Protein AF-A0A0C3A411-F1 (afdb_monomer)

Sequence (64 aa):
MARRLLYLTGDKNRDTLPNILTSAGIVLDALHVYATHGSPSFPHGLENAIENVQAGKWHVELFN

Radius of gyration: 20.83 Å; Cα contacts (8 Å, |Δi|>4): 48; chains: 1; bounding box: 39×17×59 Å

Mean predicted aligned error: 7.47 Å

Nearest PDB structures (foldseek):
  6th8-assembly1_A  TM=5.498E-01  e=7.860E-01  Thermus thermophilus
  2x5d-assembly1_B  TM=3.861E-01  e=2.051E+00  Pseudomonas aeruginosa PAO1
  2x5d-assembly1_C  TM=3.999E-01  e=2.697E+00  Pseudomonas aeruginosa PAO1
  7eru-assembly1_A-2  TM=5.613E-01  e=5.730E+00  Photobacterium phosphoreum

Organism: NCBI:txid1036808

Structure (mmCIF, N/CA/C/O backbone):
data_AF-A0A0C3A411-F1
#
_entry.id   AF-A0A0C3A411-F1
#
loop_
_atom_site.group_PDB
_atom_site.id
_atom_site.type_symbol
_atom_site.label_atom_id
_atom_site.label_alt_id
_atom_site.label_comp_id
_atom_site.label_asym_id
_atom_site.label_entity_id
_atom_site.label_seq_id
_atom_site.pdbx_PDB_ins_code
_atom_site.Cartn_x
_atom_site.Cartn_y
_atom_site.Cartn_z
_atom_site.occupancy
_atom_site.B_iso_or_equiv
_atom_site.auth_seq_id
_atom_site.auth_comp_id
_atom_site.auth_asym_id
_atom_site.auth_atom_id
_atom_site.pdbx_PDB_model_num
ATOM 1 N N . MET A 1 1 ? -17.329 0.126 28.655 1.00 64.12 1 MET A N 1
ATOM 2 C CA . MET A 1 1 ? -16.248 0.967 28.092 1.00 64.12 1 MET A CA 1
ATOM 3 C C . MET A 1 1 ? -15.961 0.491 26.678 1.00 64.12 1 MET A C 1
ATOM 5 O O . MET A 1 1 ? -15.911 -0.717 26.485 1.00 64.12 1 MET A O 1
ATOM 9 N N . ALA A 1 2 ? -15.824 1.395 25.705 1.00 72.44 2 ALA A N 1
ATOM 10 C CA . ALA A 1 2 ? -15.454 1.016 24.340 1.00 72.44 2 ALA A CA 1
ATOM 11 C C . ALA A 1 2 ? -14.010 0.491 24.311 1.00 72.44 2 ALA A C 1
ATOM 13 O O . ALA A 1 2 ? -13.129 1.068 24.955 1.00 72.44 2 ALA A O 1
ATOM 14 N N . ARG A 1 3 ? -13.770 -0.614 23.599 1.00 87.62 3 ARG A N 1
ATOM 15 C CA . ARG A 1 3 ? -12.437 -1.217 23.485 1.00 87.62 3 ARG A CA 1
ATOM 16 C C . ARG A 1 3 ? -11.666 -0.453 22.410 1.00 87.62 3 ARG A C 1
ATOM 18 O O . ARG A 1 3 ? -12.144 -0.352 21.284 1.00 87.62 3 ARG A O 1
ATOM 25 N N . ARG A 1 4 ? -10.514 0.117 22.771 1.00 93.50 4 ARG A N 1
ATOM 26 C CA . ARG A 1 4 ? -9.628 0.810 21.827 1.00 93.50 4 ARG A CA 1
ATOM 27 C C . ARG A 1 4 ? -8.552 -0.138 21.322 1.00 93.50 4 ARG A C 1
ATOM 29 O O . ARG A 1 4 ? -8.023 -0.930 22.105 1.00 93.50 4 ARG A O 1
ATOM 36 N N . LEU A 1 5 ? -8.239 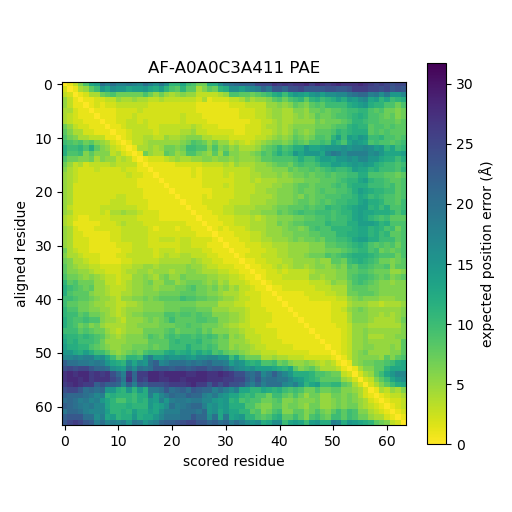-0.042 20.038 1.00 95.19 5 LEU A N 1
ATOM 37 C CA . LEU A 1 5 ? -7.191 -0.809 19.382 1.00 95.19 5 LEU A CA 1
ATOM 38 C C . LEU A 1 5 ? -6.249 0.151 18.657 1.00 95.19 5 LEU A C 1
ATOM 40 O O . LEU A 1 5 ? -6.681 0.906 17.788 1.00 95.19 5 LEU A O 1
ATOM 44 N N . LEU A 1 6 ? -4.961 0.087 18.995 1.00 96.06 6 LEU A N 1
ATOM 45 C CA . LEU A 1 6 ? -3.921 0.727 18.199 1.00 96.06 6 LEU A CA 1
ATOM 46 C C . LEU A 1 6 ? -3.801 -0.025 16.872 1.00 96.06 6 LEU A C 1
ATOM 48 O O . LEU A 1 6 ? -3.540 -1.230 16.855 1.00 96.06 6 LEU A O 1
ATOM 52 N N . TYR A 1 7 ? -3.998 0.687 15.772 1.00 94.75 7 TYR A N 1
ATOM 53 C CA . TYR A 1 7 ? -4.067 0.116 14.440 1.00 94.75 7 TYR A CA 1
ATOM 54 C C . TYR A 1 7 ? -2.915 0.631 13.575 1.00 94.75 7 TYR A C 1
ATOM 56 O O . TYR A 1 7 ? -2.963 1.726 13.018 1.00 94.75 7 TYR A O 1
ATOM 64 N N . LEU A 1 8 ? -1.849 -0.164 13.489 1.00 95.31 8 LEU A N 1
ATOM 65 C CA . LEU A 1 8 ? -0.688 0.155 12.661 1.00 95.31 8 LEU A CA 1
ATOM 66 C C . LEU A 1 8 ? -1.025 -0.125 11.194 1.00 95.31 8 LEU A C 1
ATOM 68 O O . LEU A 1 8 ? -1.351 -1.256 10.836 1.00 95.31 8 LEU A O 1
ATOM 72 N N . THR A 1 9 ? -0.957 0.901 10.355 1.00 94.06 9 THR A N 1
ATOM 73 C CA . THR A 1 9 ? -1.423 0.849 8.967 1.00 94.06 9 THR A CA 1
ATOM 74 C C . THR A 1 9 ? -0.389 1.424 8.003 1.00 94.06 9 THR A C 1
ATOM 76 O O . THR A 1 9 ? 0.532 2.132 8.407 1.00 94.06 9 THR A O 1
ATOM 79 N N . GLY A 1 10 ? -0.554 1.131 6.718 1.00 93.56 10 GLY A N 1
ATOM 80 C CA . GLY A 1 10 ? 0.156 1.808 5.639 1.00 93.56 10 GLY A CA 1
ATOM 81 C C . GLY A 1 10 ? -0.770 2.189 4.491 1.00 93.56 10 GLY A C 1
ATOM 82 O O . GLY A 1 10 ? -1.992 2.073 4.608 1.00 93.56 10 GLY A O 1
ATOM 83 N N . ASP A 1 11 ? -0.192 2.607 3.371 1.00 91.06 11 ASP A N 1
ATOM 84 C CA . ASP A 1 11 ? -0.911 3.059 2.169 1.00 91.06 11 ASP A CA 1
ATOM 85 C C . ASP A 1 11 ? -1.657 1.942 1.411 1.00 91.06 11 ASP A C 1
ATOM 87 O O . ASP A 1 11 ? -2.512 2.216 0.573 1.00 91.06 11 ASP A O 1
ATOM 91 N N . LYS A 1 12 ? -1.357 0.672 1.707 1.00 85.31 12 LYS A N 1
ATOM 92 C CA . LYS A 1 12 ? -2.040 -0.503 1.131 1.00 85.31 12 LYS A CA 1
ATOM 93 C C . LYS A 1 12 ? -3.190 -1.027 1.977 1.00 85.31 12 LYS A C 1
ATOM 95 O O . LYS A 1 12 ? -3.677 -2.135 1.742 1.00 85.31 12 LYS A O 1
ATOM 100 N N . ASN A 1 13 ? -3.634 -0.251 2.953 1.00 80.31 13 ASN A N 1
ATOM 101 C CA . ASN A 1 13 ? -4.739 -0.678 3.779 1.00 80.31 13 ASN A CA 1
ATOM 102 C C . ASN A 1 13 ? -6.076 -0.626 3.026 1.00 80.31 13 ASN A C 1
ATOM 104 O O . ASN A 1 13 ? -6.382 0.354 2.354 1.00 80.31 13 ASN A O 1
ATOM 108 N N . ARG A 1 14 ? -6.873 -1.692 3.150 1.00 80.69 14 ARG A N 1
ATOM 109 C CA . ARG A 1 14 ? -8.243 -1.758 2.620 1.00 80.69 14 ARG A CA 1
ATOM 110 C C . ARG A 1 14 ? -9.238 -1.527 3.749 1.00 80.69 14 ARG A C 1
ATOM 112 O O . ARG A 1 14 ? -9.065 -2.060 4.843 1.00 80.69 14 ARG A O 1
ATOM 119 N N . ASP A 1 15 ? -10.344 -0.856 3.444 1.00 87.38 15 ASP A N 1
ATOM 120 C CA . ASP A 1 15 ? -11.351 -0.468 4.444 1.00 87.38 15 ASP A CA 1
ATOM 121 C C . ASP A 1 15 ? -12.111 -1.653 5.063 1.00 87.38 15 ASP A C 1
ATOM 123 O O . ASP A 1 15 ? -12.824 -1.496 6.048 1.00 87.38 15 ASP A O 1
ATOM 127 N N . THR A 1 16 ? -11.947 -2.870 4.537 1.00 91.62 16 THR A N 1
ATOM 128 C CA . THR A 1 16 ? -12.666 -4.067 4.993 1.00 91.62 16 THR A CA 1
ATOM 129 C C . THR A 1 16 ? -12.477 -4.344 6.488 1.00 91.62 16 THR A C 1
ATOM 131 O O . THR A 1 16 ? -13.462 -4.472 7.212 1.00 91.62 16 THR A O 1
ATOM 134 N N . LEU A 1 17 ? -11.233 -4.430 6.971 1.00 91.06 17 LEU A N 1
ATOM 135 C CA . LEU A 1 17 ? -10.962 -4.751 8.376 1.00 91.06 17 LEU A CA 1
ATOM 136 C C . LEU A 1 17 ? -11.318 -3.584 9.319 1.00 91.06 17 LEU A C 1
ATOM 138 O O . LEU A 1 17 ? -12.006 -3.841 10.312 1.00 91.06 17 LEU A O 1
ATOM 142 N N . PRO A 1 18 ? -10.950 -2.320 9.017 1.00 92.44 18 PRO A N 1
ATOM 143 C CA . PRO A 1 18 ? -11.406 -1.171 9.794 1.00 92.44 18 PRO A CA 1
ATOM 144 C C . PRO A 1 18 ? -12.928 -1.102 9.947 1.00 92.44 18 PRO A C 1
ATOM 146 O O . PRO A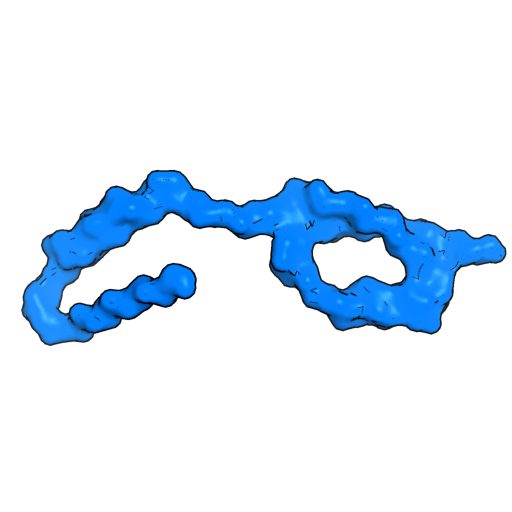 1 18 ? -13.428 -0.873 11.052 1.00 92.44 18 PRO A O 1
ATOM 149 N N . ASN A 1 19 ? -13.671 -1.378 8.872 1.00 94.62 19 ASN A N 1
ATOM 150 C CA . ASN A 1 19 ? -15.131 -1.347 8.882 1.00 94.62 19 ASN A CA 1
ATOM 151 C C . ASN A 1 19 ? -15.732 -2.460 9.745 1.00 94.62 19 ASN A C 1
ATOM 153 O O . ASN A 1 19 ? -16.661 -2.196 10.510 1.00 94.62 19 ASN A O 1
ATOM 157 N N . ILE A 1 20 ? -15.197 -3.684 9.672 1.00 95.38 20 ILE A N 1
ATOM 158 C CA . ILE A 1 20 ? -15.652 -4.802 10.516 1.00 95.38 20 ILE A CA 1
ATOM 159 C C . ILE A 1 20 ? -15.448 -4.470 12.000 1.00 95.38 20 ILE A C 1
ATOM 161 O O . ILE A 1 20 ? -16.368 -4.627 12.803 1.00 95.38 20 ILE A O 1
ATOM 165 N N . LEU A 1 21 ? -14.261 -3.978 12.368 1.00 93.44 21 LEU A N 1
ATOM 166 C CA . LEU A 1 21 ? -13.919 -3.671 13.760 1.00 93.44 21 LEU A CA 1
ATOM 167 C C . LEU A 1 21 ? -14.752 -2.503 14.308 1.00 93.44 21 LEU A C 1
ATOM 169 O O . LEU A 1 21 ? -15.287 -2.593 15.414 1.00 93.44 21 LEU A O 1
ATOM 173 N N . THR A 1 22 ? -14.934 -1.453 13.507 1.00 9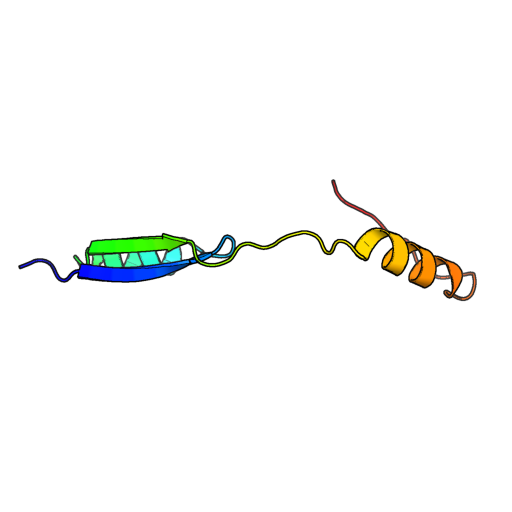2.81 22 THR A N 1
ATOM 174 C CA . THR A 1 22 ? -15.760 -0.296 13.879 1.00 92.81 22 THR A CA 1
ATOM 175 C C . THR A 1 22 ? -17.228 -0.696 14.044 1.00 92.81 22 THR A C 1
ATOM 177 O O . THR A 1 22 ? -17.864 -0.312 15.025 1.00 92.81 22 THR A O 1
ATOM 180 N N . SER A 1 23 ? -17.754 -1.547 13.152 1.00 95.25 23 SER A N 1
ATOM 181 C CA . SER A 1 23 ? -19.122 -2.086 13.250 1.00 95.25 23 SER A CA 1
ATOM 182 C C . SER A 1 23 ? -19.334 -2.943 14.503 1.00 95.25 23 SER A C 1
ATOM 184 O O . SER A 1 23 ? -20.441 -3.000 15.031 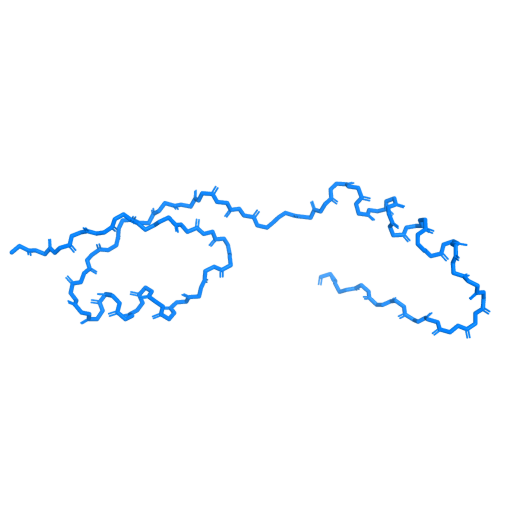1.00 95.25 23 SER A O 1
ATOM 186 N N . ALA A 1 24 ? -18.276 -3.577 15.014 1.00 94.56 24 ALA A N 1
ATOM 187 C CA . ALA A 1 24 ? -18.286 -4.322 16.273 1.00 94.56 24 ALA A CA 1
ATOM 188 C C . ALA A 1 24 ? -18.098 -3.431 17.523 1.00 94.56 24 ALA A C 1
ATOM 190 O O . ALA A 1 24 ? -17.957 -3.948 18.633 1.00 94.56 24 ALA A O 1
ATOM 191 N N . GLY A 1 25 ? -18.071 -2.101 17.371 1.00 94.94 25 GLY A N 1
ATOM 192 C CA . GLY A 1 25 ? -17.905 -1.154 18.479 1.00 94.94 25 GLY A CA 1
ATOM 193 C C . GLY A 1 25 ? -16.468 -1.023 18.997 1.00 94.94 25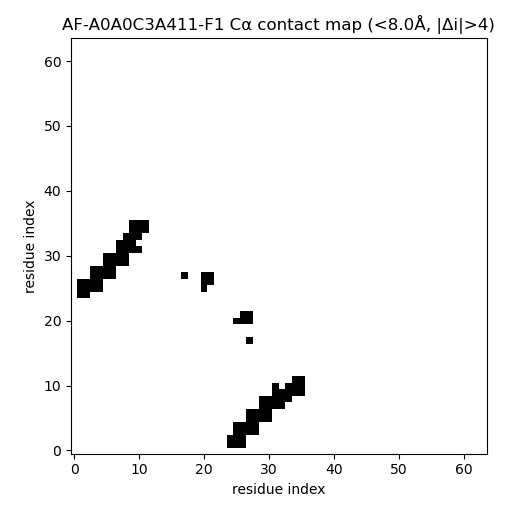 GLY A C 1
ATOM 194 O O . GLY A 1 25 ? -16.259 -0.535 20.113 1.00 94.94 25 GLY A O 1
ATOM 195 N N . ILE A 1 26 ? -15.476 -1.463 18.217 1.00 95.50 26 ILE A N 1
ATOM 196 C CA . ILE A 1 26 ? -14.054 -1.269 18.517 1.00 95.50 26 ILE A CA 1
ATOM 197 C C . ILE A 1 26 ? -13.617 0.067 17.919 1.00 95.50 26 ILE A C 1
ATOM 199 O O . ILE A 1 26 ? -13.780 0.313 16.728 1.00 95.50 26 ILE A O 1
ATOM 203 N N . VAL A 1 27 ? -13.032 0.924 18.751 1.00 95.31 27 VAL A N 1
ATOM 204 C CA . VAL A 1 27 ? -12.484 2.213 18.317 1.00 95.31 27 VAL A CA 1
ATOM 205 C C . VAL A 1 27 ? -11.040 2.004 17.871 1.00 95.31 27 VAL A C 1
ATOM 207 O O . VAL A 1 27 ? -10.245 1.431 18.620 1.00 95.31 27 VAL A O 1
ATOM 210 N N . LEU A 1 28 ? -10.698 2.462 16.668 1.00 94.69 28 LEU A N 1
ATOM 211 C CA . LEU A 1 28 ? -9.350 2.347 16.115 1.00 94.69 28 LEU A CA 1
ATOM 212 C C . LEU A 1 28 ? -8.585 3.661 16.291 1.00 94.69 28 LEU A C 1
ATOM 214 O O . LEU A 1 28 ? -9.027 4.696 15.800 1.00 94.69 28 LEU A O 1
ATOM 218 N N . ASP A 1 29 ? -7.422 3.597 16.934 1.00 95.56 29 ASP A N 1
ATOM 219 C CA . ASP A 1 29 ? -6.417 4.662 16.906 1.00 95.56 29 ASP A CA 1
ATOM 220 C C . ASP A 1 29 ? -5.387 4.291 15.834 1.00 95.56 29 ASP A C 1
ATOM 222 O O . ASP A 1 29 ? -4.519 3.446 16.054 1.00 95.56 29 ASP A O 1
ATOM 226 N N . ALA A 1 30 ? -5.529 4.854 14.634 1.00 93.31 30 ALA A N 1
ATOM 227 C CA . ALA A 1 30 ? -4.685 4.498 13.499 1.00 93.31 30 ALA A CA 1
ATOM 228 C C . ALA A 1 30 ? -3.334 5.231 13.529 1.00 93.31 30 ALA A C 1
ATOM 230 O O . ALA A 1 30 ? -3.285 6.447 13.707 1.00 93.31 30 ALA A O 1
ATOM 231 N N . LEU A 1 31 ? -2.245 4.501 13.280 1.00 96.50 31 LEU A N 1
ATOM 232 C CA . LEU A 1 31 ? -0.905 5.058 13.091 1.00 96.50 31 LEU A CA 1
ATOM 233 C C . LEU A 1 31 ? -0.340 4.583 11.751 1.00 96.50 31 LEU A C 1
ATOM 235 O O . LEU A 1 31 ? -0.164 3.385 11.536 1.00 96.50 31 LEU A O 1
ATOM 239 N N . HIS A 1 32 ? -0.047 5.523 10.855 1.00 94.38 32 HIS A N 1
ATOM 240 C CA . HIS A 1 32 ? 0.571 5.236 9.563 1.00 94.38 32 HIS A CA 1
ATOM 241 C C . HIS A 1 32 ? 2.073 4.986 9.765 1.00 94.38 32 HIS A C 1
ATOM 243 O O . HIS A 1 32 ? 2.793 5.897 10.167 1.00 94.38 32 HIS A O 1
ATOM 249 N N . VAL A 1 33 ? 2.541 3.760 9.519 1.00 96.12 33 VAL A N 1
ATOM 250 C CA . VAL A 1 33 ? 3.926 3.342 9.817 1.00 96.12 33 VAL A CA 1
ATOM 251 C C . VAL A 1 33 ? 4.757 2.971 8.587 1.00 96.12 33 VAL A C 1
ATOM 253 O O . VAL A 1 33 ? 5.977 2.895 8.693 1.00 96.12 33 VAL A O 1
ATOM 256 N N . TYR A 1 34 ? 4.139 2.759 7.422 1.00 93.25 34 TYR A N 1
ATOM 257 C CA . TYR A 1 34 ? 4.850 2.540 6.159 1.00 93.25 34 TYR A CA 1
ATOM 258 C C . TYR A 1 34 ? 4.034 3.045 4.970 1.00 93.25 34 TYR A C 1
ATOM 260 O O . TYR A 1 34 ? 2.812 2.982 5.002 1.00 93.25 34 TYR A O 1
ATOM 268 N N . ALA A 1 35 ? 4.701 3.452 3.895 1.00 93.62 35 ALA A N 1
ATOM 269 C CA . ALA A 1 35 ? 4.061 3.773 2.625 1.00 93.62 35 ALA A CA 1
ATOM 270 C C . ALA A 1 35 ? 4.834 3.144 1.462 1.00 93.62 35 ALA A C 1
ATOM 272 O O . ALA A 1 35 ? 6.053 2.957 1.532 1.00 93.62 35 ALA A O 1
ATOM 273 N N . THR A 1 36 ? 4.127 2.824 0.382 1.00 92.75 36 THR A N 1
ATOM 274 C CA . THR A 1 36 ? 4.733 2.398 -0.874 1.00 92.75 36 THR A CA 1
ATOM 275 C C . THR A 1 36 ? 5.36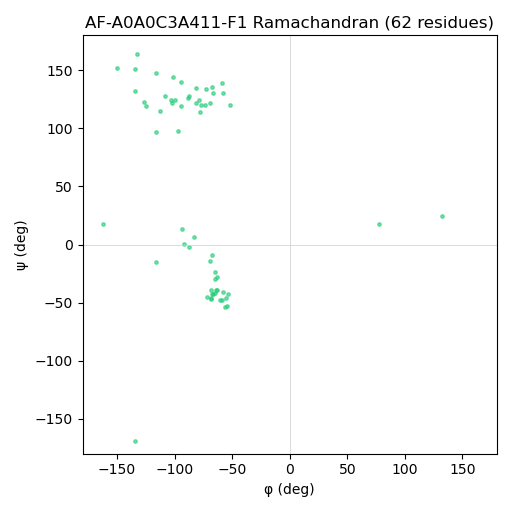0 3.609 -1.541 1.00 92.7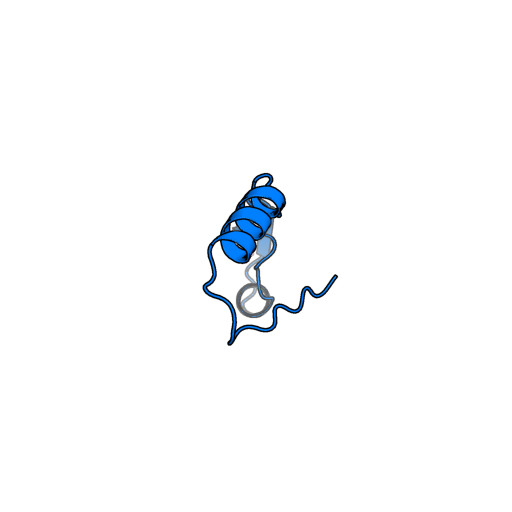5 36 THR A C 1
ATOM 277 O O . THR A 1 36 ? 4.680 4.576 -1.879 1.00 92.75 36 THR A O 1
ATOM 280 N N . HIS A 1 37 ? 6.665 3.535 -1.765 1.00 91.38 37 HIS A N 1
ATOM 281 C CA . HIS A 1 37 ? 7.410 4.529 -2.521 1.00 91.38 37 HIS A CA 1
ATOM 282 C C . HIS A 1 37 ? 7.988 3.892 -3.779 1.00 91.38 37 HIS A C 1
ATOM 284 O O . HIS A 1 37 ? 8.344 2.711 -3.787 1.00 91.38 37 HIS A O 1
ATOM 290 N N . GLY A 1 38 ? 8.089 4.684 -4.848 1.00 90.56 38 GLY A N 1
ATOM 291 C CA . GLY A 1 38 ? 8.844 4.281 -6.028 1.00 90.56 38 GLY A CA 1
ATOM 292 C C . GLY A 1 38 ? 10.297 4.000 -5.650 1.00 90.56 38 GLY A C 1
ATOM 293 O O . GLY A 1 38 ? 10.884 4.725 -4.844 1.00 90.56 38 GLY A O 1
ATOM 294 N N . SER A 1 39 ? 10.880 2.942 -6.216 1.00 93.25 39 SER A N 1
ATOM 295 C CA . SER A 1 39 ? 12.295 2.660 -5.985 1.00 93.25 39 SER A CA 1
ATOM 296 C C . SER A 1 39 ? 13.153 3.762 -6.622 1.00 93.25 39 SER A C 1
ATOM 298 O O . SER A 1 39 ? 12.977 4.043 -7.810 1.00 93.25 39 SER A O 1
ATOM 300 N N . PRO A 1 40 ? 14.122 4.351 -5.898 1.00 94.31 40 PRO A N 1
ATOM 301 C CA . PRO A 1 40 ? 15.011 5.364 -6.465 1.00 94.31 40 PRO A CA 1
ATOM 302 C C . PRO A 1 40 ? 15.913 4.794 -7.568 1.00 94.31 40 PRO A C 1
ATOM 304 O O . PRO A 1 40 ? 16.357 5.528 -8.444 1.00 94.31 40 PRO A O 1
ATOM 307 N N . SER A 1 41 ? 16.164 3.482 -7.554 1.00 95.56 41 SER A N 1
ATOM 308 C CA . SER A 1 41 ? 16.938 2.790 -8.588 1.00 95.56 41 SER A CA 1
ATOM 309 C C . SER A 1 41 ? 16.093 2.319 -9.771 1.00 95.56 41 SER A C 1
ATOM 311 O O . SER A 1 41 ? 16.645 1.756 -10.715 1.00 95.56 41 SER A O 1
ATOM 313 N N . PHE A 1 42 ? 14.772 2.536 -9.746 1.00 92.06 42 PHE A N 1
ATOM 314 C CA . PHE A 1 42 ? 13.874 2.070 -10.800 1.00 92.06 42 PHE A CA 1
ATOM 315 C C . PHE A 1 42 ? 14.270 2.557 -12.204 1.00 92.06 42 PHE A C 1
ATOM 317 O O . PHE A 1 42 ? 14.325 1.706 -13.088 1.00 92.06 42 PHE A O 1
ATOM 324 N N . PRO A 1 43 ? 14.617 3.844 -12.435 1.00 90.50 43 PRO A N 1
ATOM 325 C CA . PRO A 1 43 ? 14.977 4.306 -13.778 1.00 90.50 43 PRO A CA 1
ATOM 326 C C . PRO A 1 43 ? 16.172 3.547 -14.365 1.00 90.50 43 PRO A C 1
ATOM 328 O O . PRO A 1 43 ? 16.091 3.031 -15.474 1.00 90.50 43 PRO A O 1
ATOM 331 N N . HIS A 1 44 ? 17.245 3.400 -13.582 1.00 92.75 44 HIS A N 1
ATOM 332 C CA . HIS A 1 44 ? 18.452 2.695 -14.014 1.00 92.75 44 HIS A CA 1
ATOM 333 C C . HIS A 1 44 ? 18.218 1.187 -14.174 1.00 92.75 44 HIS A C 1
ATOM 335 O O . HIS A 1 44 ? 18.701 0.566 -15.117 1.00 92.75 44 HIS A O 1
ATOM 341 N N . GLY A 1 45 ? 17.444 0.585 -13.264 1.00 91.06 45 GLY A N 1
ATOM 342 C CA . GLY A 1 45 ? 17.079 -0.826 -13.359 1.00 91.06 45 GLY A CA 1
ATOM 343 C C . GLY A 1 45 ? 16.247 -1.130 -14.605 1.00 91.06 45 GLY A C 1
ATOM 344 O O . GLY A 1 45 ? 16.458 -2.162 -15.239 1.00 91.06 45 GLY A O 1
ATOM 345 N N . LEU A 1 46 ? 15.334 -0.226 -14.970 1.00 89.00 46 LEU A N 1
ATOM 346 C CA . LEU A 1 46 ? 14.506 -0.361 -16.163 1.00 89.00 46 LEU A CA 1
ATOM 347 C C . LEU A 1 46 ? 15.331 -0.222 -17.447 1.00 89.00 46 LEU A C 1
ATOM 349 O O . LEU A 1 46 ? 15.198 -1.062 -18.332 1.00 89.00 46 LEU A O 1
ATOM 353 N N . GLU A 1 47 ? 16.192 0.793 -17.536 1.00 87.69 47 GLU A N 1
ATOM 354 C CA . GLU A 1 47 ? 17.108 0.994 -18.668 1.00 87.69 47 GLU A CA 1
ATOM 355 C C . GLU A 1 47 ? 17.965 -0.255 -18.910 1.00 87.69 47 GLU A C 1
ATOM 357 O O . GLU A 1 47 ? 17.912 -0.850 -19.985 1.00 87.69 47 GLU A O 1
ATOM 362 N N . ASN A 1 48 ? 18.633 -0.741 -17.861 1.00 89.06 48 ASN A N 1
ATOM 363 C CA . ASN A 1 48 ? 19.444 -1.952 -17.922 1.00 89.06 48 ASN A CA 1
ATOM 364 C C . ASN A 1 48 ? 18.623 -3.182 -18.361 1.00 89.06 48 ASN A C 1
ATOM 366 O O . ASN A 1 48 ? 19.084 -3.996 -19.161 1.00 89.06 48 ASN A O 1
ATOM 370 N N . ALA A 1 49 ? 17.392 -3.334 -17.864 1.00 87.12 49 ALA A N 1
ATOM 371 C CA . ALA A 1 49 ? 16.526 -4.438 -18.267 1.00 87.12 49 ALA A CA 1
ATOM 372 C C . ALA A 1 49 ? 16.156 -4.368 -19.757 1.00 87.12 49 ALA A C 1
ATOM 374 O O . ALA A 1 49 ? 16.133 -5.402 -20.417 1.00 87.12 49 ALA A O 1
ATOM 375 N N . ILE A 1 50 ? 15.897 -3.172 -20.292 1.00 85.19 50 ILE A N 1
ATOM 376 C CA . ILE A 1 50 ? 15.560 -2.972 -21.707 1.00 85.19 50 ILE A CA 1
ATOM 377 C C . ILE A 1 50 ? 16.772 -3.255 -22.603 1.00 85.19 50 ILE A C 1
ATOM 379 O O . ILE A 1 50 ? 16.638 -3.975 -23.592 1.00 85.19 50 ILE A O 1
ATOM 383 N N . GLU A 1 51 ? 17.951 -2.738 -22.253 1.00 85.56 51 GLU A N 1
ATOM 384 C CA . GLU A 1 51 ? 19.174 -2.891 -23.057 1.00 85.56 51 GLU A CA 1
ATOM 385 C C . GLU A 1 51 ? 19.653 -4.345 -23.166 1.00 85.56 51 GLU A C 1
ATOM 387 O O . GLU A 1 51 ? 20.235 -4.737 -24.177 1.00 85.56 51 GLU A O 1
ATOM 392 N N . ASN A 1 52 ? 19.383 -5.166 -22.148 1.00 83.19 52 ASN A N 1
ATOM 393 C CA . ASN A 1 52 ? 19.820 -6.564 -22.105 1.00 83.19 52 ASN A CA 1
ATOM 394 C C . ASN A 1 52 ? 18.795 -7.559 -22.669 1.00 83.19 52 ASN A C 1
ATOM 396 O O . ASN A 1 52 ? 19.042 -8.769 -22.684 1.00 83.19 52 ASN A O 1
ATOM 400 N N . VAL A 1 53 ? 17.642 -7.090 -23.148 1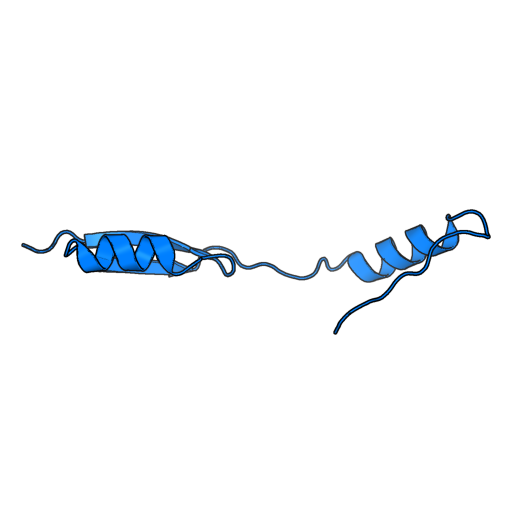.00 81.75 53 VAL A N 1
ATOM 401 C CA . VAL A 1 53 ? 16.664 -7.954 -23.813 1.00 81.75 53 VAL A CA 1
ATOM 402 C C . VAL A 1 53 ? 17.113 -8.214 -25.252 1.00 81.75 53 VAL A C 1
ATOM 404 O O . VAL A 1 53 ? 17.310 -7.293 -26.040 1.00 81.75 53 VAL A O 1
ATOM 407 N N . GLN A 1 54 ? 17.238 -9.493 -25.630 1.00 69.06 54 GLN A N 1
ATOM 408 C CA . GLN A 1 54 ? 17.474 -9.867 -27.027 1.00 69.06 54 GLN A CA 1
ATOM 409 C C . GLN A 1 54 ? 16.345 -9.328 -27.912 1.00 69.06 54 GLN A C 1
ATOM 411 O O . GLN A 1 54 ? 15.162 -9.516 -27.614 1.00 69.06 54 GLN A O 1
ATOM 416 N N . ALA A 1 55 ? 16.720 -8.666 -29.009 1.00 65.56 55 ALA A N 1
ATOM 417 C CA . ALA A 1 55 ? 15.782 -8.046 -29.931 1.00 65.56 55 ALA A CA 1
ATOM 418 C C . ALA A 1 55 ? 14.698 -9.045 -30.377 1.00 65.56 55 ALA A C 1
ATOM 420 O O . ALA A 1 55 ? 15.004 -10.070 -30.987 1.00 65.56 55 ALA A O 1
ATOM 421 N N . GLY A 1 56 ? 13.427 -8.719 -30.097 1.00 63.56 56 GLY A N 1
ATOM 422 C CA . GLY A 1 56 ? 12.302 -9.304 -30.828 1.00 63.56 56 GLY A CA 1
ATOM 423 C C . GLY A 1 56 ? 11.097 -9.864 -30.069 1.00 63.56 56 GLY A C 1
ATOM 424 O O . GLY A 1 56 ? 10.440 -10.711 -30.670 1.00 63.56 56 GLY A O 1
ATOM 425 N N . LYS A 1 57 ? 10.739 -9.461 -28.829 1.00 66.94 57 LYS A N 1
ATOM 426 C CA . LYS A 1 57 ? 9.451 -9.946 -28.258 1.00 66.94 57 LYS A CA 1
ATOM 427 C C . LYS A 1 57 ? 8.792 -9.242 -27.060 1.00 66.94 57 LYS A C 1
ATOM 429 O O . LYS A 1 57 ? 7.919 -9.856 -26.455 1.00 66.94 57 LYS A O 1
ATOM 434 N N . TRP A 1 58 ? 9.130 -8.001 -26.706 1.00 70.06 58 TRP A N 1
ATOM 435 C CA . TRP A 1 58 ? 8.531 -7.370 -25.517 1.00 70.06 58 TRP A CA 1
ATOM 436 C C . TRP A 1 58 ? 8.069 -5.940 -25.784 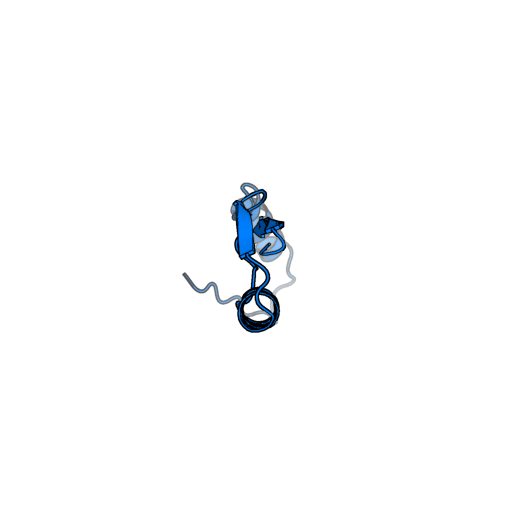1.00 70.06 58 TRP A C 1
ATOM 438 O O . TRP A 1 58 ? 8.804 -5.144 -26.360 1.00 70.06 58 TRP A O 1
ATOM 448 N N . HIS A 1 59 ? 6.840 -5.639 -25.365 1.00 71.56 59 HIS A N 1
ATOM 449 C CA . HIS A 1 59 ? 6.281 -4.293 -25.302 1.00 71.56 59 HIS A CA 1
ATOM 450 C C . HIS A 1 59 ? 6.184 -3.913 -23.821 1.00 71.56 59 HIS A C 1
ATOM 452 O O . HIS A 1 59 ? 5.640 -4.685 -23.031 1.00 71.56 59 HIS A O 1
ATOM 458 N N . VAL A 1 60 ? 6.729 -2.756 -23.444 1.00 72.12 60 VAL A N 1
ATOM 459 C CA . VAL A 1 60 ? 6.685 -2.241 -22.068 1.00 72.12 60 VAL A CA 1
ATOM 460 C C . VAL A 1 60 ? 5.808 -0.993 -22.053 1.00 72.12 60 VAL A C 1
ATOM 462 O O . VAL A 1 60 ? 6.164 0.010 -22.664 1.00 72.12 60 VAL A O 1
ATOM 465 N N . GLU A 1 61 ? 4.674 -1.056 -21.352 1.00 71.88 61 GLU A N 1
ATOM 466 C CA . GLU A 1 61 ? 3.804 0.097 -21.089 1.00 71.88 61 GLU A CA 1
ATOM 467 C C . GLU A 1 61 ? 4.006 0.575 -19.651 1.00 71.88 61 GLU A C 1
ATOM 469 O O . GLU A 1 61 ? 3.861 -0.191 -18.695 1.00 71.88 61 GLU A O 1
ATOM 474 N N . LEU A 1 62 ? 4.341 1.856 -19.508 1.00 69.62 62 LEU A N 1
ATOM 475 C CA . LEU A 1 62 ? 4.383 2.548 -18.226 1.00 69.62 62 LEU A CA 1
ATOM 476 C C . LEU A 1 62 ? 3.121 3.399 -18.106 1.00 69.62 62 LEU A C 1
ATOM 478 O O . LEU A 1 62 ? 2.871 4.268 -18.940 1.00 69.62 62 LEU A O 1
ATOM 482 N N . PHE A 1 63 ? 2.339 3.152 -17.061 1.00 66.00 63 PHE A N 1
ATOM 483 C CA . PHE A 1 63 ? 1.188 3.975 -16.715 1.00 66.00 63 PHE A CA 1
ATOM 484 C C . PHE A 1 63 ? 1.637 5.009 -15.678 1.00 66.00 63 PHE A C 1
ATOM 486 O O . PHE A 1 63 ? 2.124 4.626 -14.612 1.00 66.00 63 PHE A O 1
ATOM 493 N N . ASN A 1 64 ? 1.513 6.293 -16.026 1.00 56.44 64 ASN A N 1
ATOM 494 C CA . ASN A 1 64 ? 1.682 7.415 -15.096 1.00 56.44 64 ASN A CA 1
ATOM 495 C C . ASN A 1 64 ? 0.427 7.616 -14.247 1.00 56.44 64 ASN A C 1
ATOM 497 O O . ASN A 1 64 ? -0.683 7.490 -14.812 1.00 56.44 64 ASN A O 1
#

Foldseek 3Di:
DQAEDEAEDEPPDDCVVVVVCVVVRYHYDYDYDDYDDDDPCVVVVVVVVVVPDDPDDDDDDDDD

Solvent-accessible surface area (backbone atoms only — not comparable to full-atom values): 4320 Å² total; per-residue (Å²): 131,78,50,75,41,83,37,82,39,42,76,85,66,63,67,65,63,61,50,54,42,45,75,72,57,37,44,72,51,73,41,82,78,50,70,90,68,84,63,90,59,44,68,63,53,50,52,53,56,59,74,71,49,76,92,84,86,84,86,87,84,84,86,131

pLDDT: mean 86.74, std 10.53, range [56.44, 96.5]

InterPro domains:
  IPR036108 Tetrapyrrole biosynthesis, uroporphyrinogen III synthase superfamily [G3DSA:3.40.50.10090] (3-41)
  IPR036108 Tetrapyrrole biosynthesis, uroporphyrinogen III synthase superfamily [G3DSA:3.40.50.10090] (42-59)
  IPR036108 Tetrapyrrole biosynthesis, uroporphyrinogen III synthase superfamily [SSF69618] (3-53)

Secondary structure (DSSP, 8-state):
-PEEEEEEEETT--THHHHHHHHTTEEEEEEEEE-----TTHHHHHHHHHHTSPSSS---PPP-